Protein AF-A0A7W2KC09-F1 (afdb_monomer)

Secondary structure (DSSP, 8-state):
-----------S-HHHHHHHHHHHHHHHHHHHHHHHTTT--HHHHHHHHHHHHHHHHTTS--PPPPHHHHHHHHHHHHHHHHHHTT--HHHHHHHHT--HHHHHHHHHHHHHHHHHHHHHTT-S--

Mean predicted aligned error: 11.21 Å

Radius of gyration: 18.89 Å; Cα contacts (8 Å, |Δi|>4): 50; chains: 1; bounding box: 46×42×54 Å

Sequence (126 aa):
MQGKDTLPALSKNQGALTQTMIEMIEIIEHAIDREMERDASPAGLANASVIALCQVLGGTAVYLPRPTALKRLERDRLIFKAFREGVPMAETLKKHKICSQTYYSIIKAQRRSSRLLTSATGNEND

pLDDT: mean 77.86, std 20.09, range [35.12, 95.25]

Structure (mmCIF, N/CA/C/O backbone):
data_AF-A0A7W2KC09-F1
#
_entry.id   AF-A0A7W2KC09-F1
#
loop_
_atom_site.group_PDB
_atom_site.id
_atom_site.type_symbol
_atom_site.label_atom_id
_atom_site.label_alt_id
_atom_site.label_comp_id
_atom_site.label_asym_id
_atom_site.label_entity_id
_atom_site.label_seq_id
_atom_site.pdbx_PDB_ins_code
_atom_site.Cartn_x
_atom_site.Cartn_y
_atom_site.Cartn_z
_atom_site.occupancy
_atom_site.B_iso_or_equiv
_atom_site.auth_seq_id
_atom_site.auth_comp_id
_atom_site.auth_asym_id
_atom_site.auth_atom_id
_atom_site.pdbx_PDB_model_num
ATOM 1 N N . MET A 1 1 ? 26.328 19.071 31.888 1.00 39.41 1 MET A N 1
ATOM 2 C CA . MET A 1 1 ? 25.213 19.826 31.272 1.00 39.41 1 MET A CA 1
ATOM 3 C C . MET A 1 1 ? 25.285 19.560 29.770 1.00 39.41 1 MET A C 1
ATOM 5 O O . MET A 1 1 ? 26.174 20.082 29.126 1.00 39.41 1 MET A O 1
ATOM 9 N N . GLN A 1 2 ? 24.753 18.436 29.284 1.00 41.16 2 GLN A N 1
ATOM 10 C CA . GLN A 1 2 ? 23.457 18.330 28.589 1.00 41.16 2 GLN A CA 1
ATOM 11 C C . GLN A 1 2 ? 23.112 19.526 27.688 1.00 41.16 2 GLN A C 1
ATOM 13 O O . GLN A 1 2 ? 22.680 20.563 28.173 1.00 41.16 2 GLN A O 1
ATOM 18 N N . GLY A 1 3 ? 23.222 19.296 26.382 1.00 36.19 3 GLY A N 1
ATOM 19 C CA . GLY A 1 3 ? 22.551 20.031 25.316 1.00 36.19 3 GLY A CA 1
ATOM 20 C C . GLY A 1 3 ? 22.395 19.069 24.143 1.00 36.19 3 GLY A C 1
ATOM 21 O O . GLY A 1 3 ? 23.271 18.979 23.297 1.00 36.19 3 GLY A O 1
ATOM 22 N N . LYS A 1 4 ? 21.354 18.227 24.181 1.00 36.31 4 LYS A N 1
ATOM 23 C CA . LYS A 1 4 ? 20.992 17.349 23.063 1.00 36.31 4 LYS A CA 1
ATOM 24 C C . LYS A 1 4 ? 20.471 18.239 21.939 1.00 36.31 4 LYS A C 1
ATOM 26 O O . LYS A 1 4 ? 19.399 18.816 22.099 1.00 36.31 4 LYS A O 1
ATOM 31 N N . ASP A 1 5 ? 21.182 18.285 20.820 1.00 36.59 5 ASP A N 1
ATOM 32 C CA . ASP A 1 5 ? 20.657 18.798 19.557 1.00 36.59 5 ASP A CA 1
ATOM 33 C C . ASP A 1 5 ? 19.520 17.883 19.086 1.00 36.59 5 ASP A C 1
ATOM 35 O O . ASP A 1 5 ? 19.695 16.897 18.369 1.00 36.59 5 ASP A O 1
ATOM 39 N N . THR A 1 6 ? 18.315 18.169 19.570 1.00 42.88 6 THR A N 1
ATOM 40 C CA . THR A 1 6 ? 17.079 17.611 19.038 1.00 42.88 6 THR A CA 1
ATOM 41 C C . THR A 1 6 ? 16.871 18.145 17.629 1.00 42.88 6 THR A C 1
ATOM 43 O O . THR A 1 6 ? 16.457 19.287 17.438 1.00 42.88 6 THR A O 1
ATOM 46 N N . LEU A 1 7 ? 17.144 17.282 16.650 1.00 39.09 7 LEU A N 1
ATOM 47 C CA . LEU A 1 7 ? 16.716 17.415 15.261 1.00 39.09 7 LEU A CA 1
ATOM 48 C C . LEU A 1 7 ? 15.239 17.859 15.204 1.00 39.09 7 LEU A C 1
ATOM 50 O O . LEU A 1 7 ? 14.389 17.204 15.823 1.00 39.09 7 LEU A O 1
ATOM 54 N N . PRO A 1 8 ? 14.901 18.945 14.487 1.00 36.44 8 PRO A N 1
ATOM 55 C CA . PRO A 1 8 ? 13.529 19.418 14.398 1.00 36.44 8 PRO A CA 1
ATOM 56 C C . PRO A 1 8 ? 12.652 18.372 13.703 1.00 36.44 8 PRO A C 1
ATOM 58 O O . PRO A 1 8 ? 12.972 17.845 12.638 1.00 36.44 8 PRO A O 1
ATOM 61 N N . ALA A 1 9 ? 11.535 18.057 14.354 1.00 41.19 9 ALA A N 1
ATOM 62 C CA . ALA A 1 9 ? 10.593 17.027 13.956 1.00 41.19 9 ALA A CA 1
ATOM 63 C C . ALA A 1 9 ? 10.039 17.246 12.535 1.00 41.19 9 ALA A C 1
ATOM 65 O O . ALA A 1 9 ? 9.454 18.284 12.222 1.00 41.19 9 ALA A O 1
ATOM 66 N N . LEU A 1 10 ? 10.152 16.203 11.708 1.00 40.59 10 LEU A N 1
ATOM 67 C CA . LEU A 1 10 ? 9.468 16.013 10.425 1.00 40.59 10 LEU A CA 1
ATOM 68 C C . LEU A 1 10 ? 7.935 16.052 10.617 1.00 40.59 10 LEU A C 1
ATOM 70 O O . LEU A 1 10 ? 7.298 15.006 10.727 1.00 40.59 10 LEU A O 1
ATOM 74 N N . SER A 1 11 ? 7.318 17.236 10.700 1.00 42.12 11 SER A N 1
ATOM 75 C CA . SER A 1 11 ? 5.872 17.350 10.978 1.00 42.12 11 SER A CA 1
ATOM 76 C C . SER A 1 11 ? 5.045 18.154 9.970 1.00 42.12 11 SER A C 1
ATOM 78 O O . SER A 1 11 ? 3.891 18.461 10.259 1.00 42.12 11 SER A O 1
ATOM 80 N N . LYS A 1 12 ? 5.555 18.453 8.765 1.00 38.78 12 LYS A N 1
ATOM 81 C CA . LYS A 1 12 ? 4.805 19.293 7.805 1.00 38.78 12 LYS A CA 1
ATOM 82 C C . LYS A 1 12 ? 4.338 18.653 6.493 1.00 38.78 12 LYS A C 1
ATOM 84 O O . LYS A 1 12 ? 3.629 19.328 5.764 1.00 38.78 12 LYS A O 1
ATOM 89 N N . ASN A 1 13 ? 4.608 17.373 6.208 1.00 43.97 13 ASN A N 1
ATOM 90 C CA . ASN A 1 13 ? 4.216 16.786 4.909 1.00 43.97 13 ASN A CA 1
ATOM 91 C C . ASN A 1 13 ? 3.661 15.350 4.946 1.00 43.97 13 ASN A C 1
ATOM 93 O O . ASN A 1 13 ? 3.857 14.560 4.029 1.00 43.97 13 ASN A O 1
ATOM 97 N N . GLN A 1 14 ? 2.926 14.987 6.001 1.00 47.88 14 GLN A N 1
ATOM 98 C CA . GLN A 1 14 ? 2.324 13.645 6.096 1.00 47.88 14 GLN A CA 1
ATOM 99 C C . GLN A 1 14 ? 1.247 13.382 5.019 1.00 47.88 14 GLN A C 1
ATOM 101 O O . GLN A 1 14 ? 1.063 12.234 4.615 1.00 47.88 14 GLN A O 1
ATOM 106 N N . GLY A 1 15 ? 0.568 14.431 4.531 1.00 47.44 15 GLY A N 1
ATOM 107 C CA . GLY A 1 15 ? -0.396 14.341 3.424 1.00 47.44 15 GLY A CA 1
ATOM 108 C C . GLY A 1 15 ? 0.275 14.074 2.074 1.00 47.44 15 GLY A C 1
ATOM 109 O O . GLY A 1 15 ? -0.114 13.142 1.383 1.00 47.44 15 GLY A O 1
ATOM 110 N N . ALA A 1 16 ? 1.345 14.809 1.754 1.00 52.22 16 ALA A N 1
ATOM 111 C CA . ALA A 1 16 ? 2.121 14.594 0.530 1.00 52.22 16 ALA A CA 1
ATOM 112 C C . ALA A 1 16 ? 2.767 13.200 0.489 1.00 52.22 16 ALA A C 1
ATOM 114 O O . ALA A 1 16 ? 2.803 12.574 -0.562 1.00 52.22 16 ALA A O 1
ATOM 115 N N . LEU A 1 17 ? 3.216 12.690 1.644 1.00 51.97 17 LEU A N 1
ATOM 116 C CA . LEU A 1 17 ? 3.840 11.370 1.762 1.00 51.97 17 LEU A CA 1
ATOM 117 C C . LEU A 1 17 ? 2.858 10.211 1.543 1.00 51.97 17 LEU A C 1
ATOM 119 O O . LEU A 1 17 ? 3.195 9.211 0.922 1.00 51.97 17 LEU A O 1
ATOM 123 N N . THR A 1 18 ? 1.645 10.316 2.089 1.00 56.16 18 THR A N 1
ATOM 124 C CA . THR A 1 18 ? 0.624 9.270 1.902 1.00 56.16 18 THR A CA 1
ATOM 125 C C . THR A 1 18 ? 0.097 9.247 0.472 1.00 56.16 18 THR A C 1
ATOM 127 O O . THR A 1 18 ? -0.176 8.167 -0.045 1.00 56.16 18 THR A O 1
ATOM 130 N N . GLN A 1 19 ? 0.047 10.414 -0.169 1.00 61.69 19 GLN A N 1
ATOM 131 C CA . GLN A 1 19 ? -0.278 10.567 -1.580 1.00 61.69 19 GLN A CA 1
ATOM 132 C C . GLN A 1 19 ? 0.783 9.906 -2.481 1.00 61.69 19 GLN A C 1
ATOM 134 O O . GLN A 1 19 ? 0.438 9.025 -3.262 1.00 61.69 19 GLN A O 1
ATOM 139 N N . THR A 1 20 ? 2.076 10.176 -2.254 1.00 67.69 20 THR A N 1
ATOM 140 C CA . THR A 1 20 ? 3.171 9.551 -3.034 1.00 67.69 20 THR A CA 1
ATOM 141 C C . THR A 1 20 ? 3.216 8.028 -2.895 1.00 67.69 20 THR A C 1
ATOM 143 O O . THR A 1 20 ? 3.634 7.330 -3.811 1.00 67.69 20 THR A O 1
ATOM 146 N N . MET A 1 21 ? 2.801 7.478 -1.751 1.00 73.06 21 MET A N 1
ATOM 147 C CA . MET A 1 21 ? 2.779 6.025 -1.528 1.00 73.06 21 MET A CA 1
ATOM 148 C C . MET A 1 21 ? 1.693 5.308 -2.313 1.00 73.06 21 MET A C 1
ATOM 150 O O . MET A 1 21 ? 1.937 4.218 -2.822 1.00 73.06 21 MET A O 1
ATOM 154 N N . ILE A 1 22 ? 0.504 5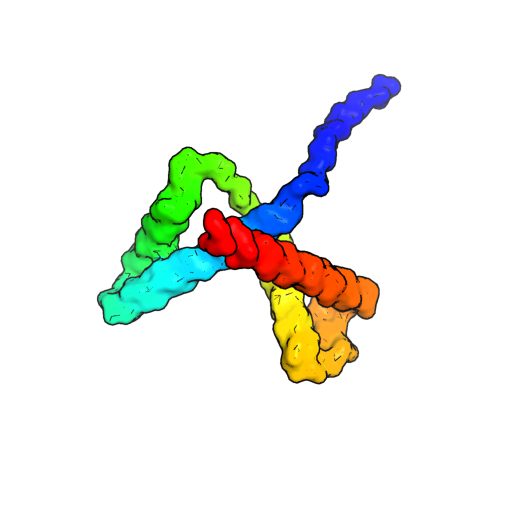.903 -2.367 1.00 71.75 22 ILE A N 1
ATOM 155 C CA . ILE A 1 22 ? -0.609 5.370 -3.150 1.00 71.75 22 ILE A CA 1
ATOM 156 C C . ILE A 1 22 ? -0.259 5.465 -4.634 1.00 71.75 22 ILE A C 1
ATOM 158 O O . ILE A 1 22 ? -0.354 4.462 -5.329 1.00 71.75 22 ILE A O 1
ATOM 162 N N . GLU A 1 23 ? 0.271 6.609 -5.067 1.00 75.19 23 GLU A N 1
ATOM 163 C CA . GLU A 1 23 ? 0.733 6.818 -6.441 1.00 75.19 23 GLU A CA 1
ATOM 164 C C . GLU A 1 23 ? 1.801 5.796 -6.844 1.00 75.19 23 GLU A C 1
ATOM 166 O O . GLU A 1 23 ? 1.678 5.169 -7.888 1.00 75.19 23 GLU A O 1
ATOM 171 N N . MET A 1 24 ? 2.812 5.544 -6.000 1.00 83.06 24 MET A N 1
ATOM 172 C CA . MET A 1 24 ? 3.830 4.520 -6.281 1.00 83.06 24 MET A CA 1
ATOM 173 C C . MET A 1 24 ? 3.228 3.128 -6.493 1.00 83.06 24 MET A C 1
ATOM 175 O O . MET A 1 24 ? 3.670 2.416 -7.390 1.00 83.06 24 MET A O 1
ATOM 179 N N . ILE A 1 25 ? 2.250 2.727 -5.674 1.00 85.50 25 ILE A N 1
ATOM 180 C CA . ILE A 1 25 ? 1.590 1.423 -5.822 1.00 85.50 25 ILE A CA 1
ATOM 181 C C . ILE A 1 25 ? 0.791 1.385 -7.124 1.00 85.50 25 ILE A C 1
ATOM 183 O O . ILE A 1 25 ? 0.957 0.443 -7.886 1.00 85.50 25 ILE A O 1
ATOM 187 N N . GLU A 1 26 ? -0.004 2.416 -7.407 1.00 85.62 26 GLU A N 1
ATOM 188 C CA . GLU A 1 26 ? -0.845 2.484 -8.609 1.00 85.62 26 GLU A CA 1
ATOM 189 C C . GLU A 1 26 ? -0.006 2.487 -9.900 1.00 85.62 26 GLU A C 1
ATOM 191 O O . GLU A 1 26 ? -0.349 1.805 -10.863 1.00 85.62 26 GLU A O 1
ATOM 196 N N . ILE A 1 27 ? 1.140 3.180 -9.908 1.00 88.56 27 ILE A N 1
ATOM 197 C CA . ILE A 1 27 ? 2.094 3.170 -11.031 1.00 88.56 27 ILE A CA 1
ATOM 198 C C . ILE A 1 27 ? 2.641 1.759 -11.270 1.00 88.56 27 ILE A C 1
ATOM 200 O O . ILE A 1 27 ? 2.732 1.315 -12.416 1.00 88.56 27 ILE A O 1
ATOM 204 N N . ILE A 1 28 ? 3.017 1.056 -10.198 1.00 92.06 28 ILE A N 1
ATOM 205 C CA . ILE A 1 28 ? 3.554 -0.306 -10.287 1.00 92.06 28 ILE A CA 1
ATOM 206 C C . ILE A 1 28 ? 2.462 -1.284 -10.729 1.00 92.06 28 ILE A C 1
ATOM 208 O O . ILE A 1 28 ? 2.714 -2.079 -11.627 1.00 92.06 28 ILE A O 1
ATOM 212 N N . GLU A 1 29 ? 1.264 -1.221 -10.140 1.00 91.56 29 GLU A N 1
ATOM 213 C CA . GLU A 1 29 ? 0.118 -2.063 -10.513 1.00 91.56 29 GLU A CA 1
ATOM 214 C C . GLU A 1 29 ? -0.204 -1.900 -12.001 1.00 91.56 29 GLU A C 1
ATOM 216 O O . GLU A 1 29 ? -0.242 -2.887 -12.730 1.00 91.56 29 GLU A O 1
ATOM 221 N N . HIS A 1 30 ? -0.298 -0.658 -12.485 1.00 92.06 30 HIS A N 1
ATOM 222 C CA . HIS A 1 30 ? -0.555 -0.387 -13.896 1.00 92.06 30 HIS A CA 1
ATOM 223 C C . HIS A 1 30 ? 0.549 -0.925 -14.822 1.00 92.06 30 HIS A C 1
ATOM 225 O O . HIS A 1 30 ? 0.265 -1.461 -15.895 1.00 92.06 30 HIS A O 1
ATOM 231 N N . ALA A 1 31 ? 1.818 -0.797 -14.422 1.00 92.19 31 ALA A N 1
ATOM 232 C CA . ALA A 1 31 ? 2.937 -1.335 -15.191 1.00 92.19 31 ALA A CA 1
ATOM 233 C C . ALA A 1 31 ? 2.926 -2.870 -15.230 1.00 92.19 31 ALA A C 1
ATOM 235 O O . ALA A 1 31 ? 3.223 -3.452 -16.272 1.00 92.19 31 ALA A O 1
ATOM 236 N N . ILE A 1 32 ? 2.578 -3.518 -14.115 1.00 94.12 32 ILE A N 1
ATOM 237 C CA . ILE A 1 32 ? 2.461 -4.974 -14.025 1.00 94.12 32 ILE A CA 1
ATOM 238 C C . ILE A 1 32 ? 1.307 -5.466 -14.895 1.00 94.12 32 ILE A C 1
ATOM 240 O O . ILE A 1 32 ? 1.543 -6.339 -15.724 1.00 94.12 32 ILE A O 1
ATOM 244 N N . ASP A 1 33 ? 0.111 -4.888 -14.765 1.00 93.56 33 ASP A N 1
ATOM 245 C CA . ASP A 1 33 ? -1.068 -5.294 -15.541 1.00 93.56 33 ASP A CA 1
ATOM 246 C C . ASP A 1 33 ? -0.779 -5.236 -17.048 1.00 93.56 33 ASP A C 1
ATOM 248 O O . ASP A 1 33 ? -0.990 -6.213 -17.769 1.00 93.56 33 ASP A O 1
ATOM 252 N N . ARG A 1 34 ? -0.175 -4.134 -17.513 1.00 92.31 34 ARG A N 1
ATOM 253 C CA . ARG A 1 34 ? 0.184 -3.946 -18.926 1.00 92.31 34 ARG A CA 1
ATOM 254 C C . ARG A 1 34 ? 1.170 -4.992 -19.451 1.00 92.31 34 ARG A C 1
ATOM 256 O O . ARG A 1 34 ? 1.098 -5.378 -20.615 1.00 92.31 34 ARG A O 1
ATOM 263 N N . GLU A 1 35 ? 2.148 -5.400 -18.647 1.00 93.25 35 GLU A N 1
ATOM 264 C CA . GLU A 1 35 ? 3.136 -6.397 -19.075 1.00 93.25 35 GLU A CA 1
ATOM 265 C C . GLU A 1 35 ? 2.656 -7.840 -18.854 1.00 93.25 35 GLU A C 1
ATOM 267 O O . GLU A 1 35 ? 3.091 -8.742 -19.570 1.00 93.25 35 GLU A O 1
ATOM 272 N N . MET A 1 36 ? 1.727 -8.076 -17.923 1.00 91.56 36 MET A N 1
ATOM 273 C CA . MET A 1 36 ? 1.046 -9.365 -17.778 1.00 91.56 36 MET A CA 1
ATOM 274 C C . MET A 1 36 ? 0.198 -9.697 -19.009 1.00 91.56 36 MET A C 1
ATOM 276 O O . MET A 1 36 ? 0.210 -10.843 -19.446 1.00 91.56 36 MET A O 1
ATOM 280 N N . GLU A 1 37 ? -0.446 -8.706 -19.634 1.00 92.31 37 GLU A N 1
ATOM 281 C CA . GLU A 1 37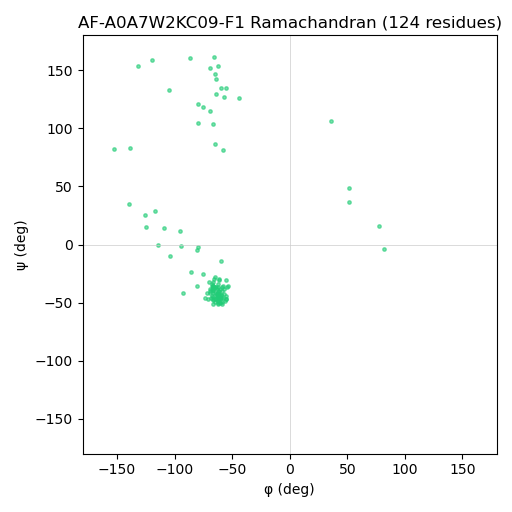 ? -1.129 -8.869 -20.932 1.00 92.31 37 GLU A CA 1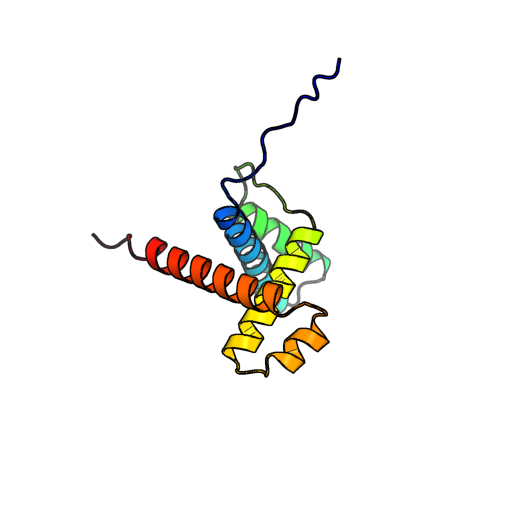
ATOM 282 C C . GLU A 1 37 ? -0.190 -9.312 -22.072 1.00 92.31 37 GLU A C 1
ATOM 284 O O . GLU A 1 37 ? -0.648 -9.728 -23.136 1.00 92.31 37 GLU A O 1
ATOM 289 N N . ARG A 1 38 ? 1.128 -9.219 -21.867 1.00 91.94 38 ARG A N 1
ATOM 290 C CA . ARG A 1 38 ? 2.170 -9.575 -22.838 1.00 91.94 38 ARG A CA 1
ATOM 291 C C . ARG A 1 38 ? 2.935 -10.842 -22.453 1.00 91.94 38 ARG A C 1
ATOM 293 O O . ARG A 1 38 ? 4.019 -11.070 -22.989 1.00 91.94 38 ARG A O 1
ATOM 300 N N . ASP A 1 39 ? 2.412 -11.621 -21.505 1.00 91.38 39 ASP A N 1
ATOM 301 C CA . ASP A 1 39 ? 3.045 -12.832 -20.968 1.00 91.38 39 ASP A CA 1
ATOM 302 C C . ASP A 1 39 ? 4.501 -12.599 -20.508 1.00 91.38 39 ASP A C 1
ATOM 304 O O . ASP A 1 39 ? 5.390 -13.440 -20.682 1.00 91.38 39 ASP A O 1
ATOM 308 N N . ALA A 1 40 ? 4.779 -11.423 -19.930 1.00 90.00 40 ALA A N 1
ATOM 309 C CA . ALA A 1 40 ? 6.126 -11.061 -19.513 1.00 90.00 40 ALA A CA 1
ATOM 310 C C . ALA A 1 40 ? 6.663 -11.982 -18.401 1.00 90.00 40 ALA A C 1
ATOM 312 O O . ALA A 1 40 ? 5.968 -12.359 -17.457 1.00 90.00 40 ALA A O 1
ATOM 313 N N . SER A 1 41 ? 7.961 -12.292 -18.470 1.00 95.25 41 SER A N 1
ATOM 314 C CA . SER A 1 41 ? 8.651 -13.026 -17.403 1.00 95.25 41 SER A CA 1
ATOM 315 C C . SER A 1 41 ? 8.715 -12.204 -16.101 1.00 95.25 41 SER A C 1
ATOM 317 O O . SER A 1 41 ? 8.643 -10.973 -16.152 1.00 95.25 41 SER A O 1
ATOM 319 N N . PRO A 1 42 ? 8.961 -12.825 -14.928 1.00 94.50 42 PRO A N 1
ATOM 320 C CA . PRO A 1 42 ? 9.132 -12.088 -13.670 1.00 94.50 42 PRO A CA 1
ATOM 321 C C . PRO A 1 42 ? 10.204 -10.988 -13.735 1.00 94.50 42 PRO A C 1
ATOM 323 O O . PRO A 1 42 ? 10.043 -9.919 -13.150 1.00 94.50 42 PRO A O 1
ATOM 326 N N . ALA A 1 43 ? 11.284 -11.224 -14.486 1.00 94.31 43 ALA A N 1
ATOM 327 C CA . ALA A 1 43 ? 12.311 -10.215 -14.735 1.00 94.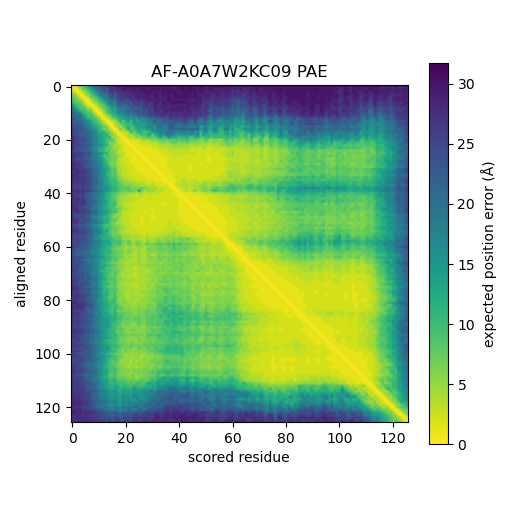31 43 ALA A CA 1
ATOM 328 C C . ALA A 1 43 ? 11.784 -9.056 -15.600 1.00 94.31 43 ALA A C 1
ATOM 330 O O . ALA A 1 43 ? 12.115 -7.899 -15.344 1.00 94.31 43 ALA A O 1
ATOM 331 N N . GLY A 1 44 ? 10.940 -9.352 -16.594 1.00 92.62 44 GLY A N 1
ATOM 332 C CA . GLY A 1 44 ? 10.254 -8.348 -17.407 1.00 92.62 44 GLY A CA 1
ATOM 333 C C . GLY A 1 44 ? 9.333 -7.454 -16.574 1.00 92.62 44 GLY A C 1
ATOM 334 O O . GLY A 1 44 ? 9.436 -6.232 -16.663 1.00 92.62 44 GLY A O 1
ATOM 335 N N . LEU A 1 45 ? 8.525 -8.050 -15.691 1.00 95.12 45 LEU A N 1
ATOM 336 C CA . LEU A 1 45 ? 7.651 -7.323 -14.761 1.00 95.12 45 LEU A CA 1
ATOM 337 C C . LEU A 1 45 ? 8.446 -6.405 -13.822 1.00 95.12 45 LEU A C 1
ATOM 339 O O . LEU A 1 45 ? 8.100 -5.234 -13.652 1.00 95.12 45 LEU A O 1
ATOM 343 N N . ALA A 1 46 ? 9.541 -6.909 -13.242 1.00 94.00 46 ALA A N 1
ATOM 344 C CA . ALA A 1 46 ? 10.401 -6.119 -12.363 1.00 94.00 46 ALA A CA 1
ATOM 345 C C . ALA A 1 46 ? 11.011 -4.913 -13.098 1.00 94.00 46 ALA A C 1
ATOM 347 O O . ALA A 1 46 ? 10.952 -3.789 -12.598 1.00 94.00 46 ALA A O 1
ATOM 348 N N . ASN A 1 47 ? 11.538 -5.127 -14.308 1.00 94.94 47 ASN A N 1
ATOM 349 C CA . ASN A 1 47 ? 12.109 -4.054 -15.121 1.00 94.94 47 ASN A CA 1
ATOM 350 C C . ASN A 1 47 ? 11.061 -2.999 -15.491 1.00 94.94 47 ASN A C 1
ATOM 352 O O . ASN A 1 47 ? 11.312 -1.805 -15.329 1.00 94.94 47 ASN A O 1
ATOM 356 N N . ALA A 1 48 ? 9.879 -3.424 -15.938 1.00 93.94 48 ALA A N 1
ATOM 357 C CA . ALA A 1 48 ? 8.799 -2.510 -16.289 1.00 93.94 48 ALA A CA 1
ATOM 358 C C . ALA A 1 48 ? 8.320 -1.682 -15.089 1.00 93.94 48 ALA A C 1
ATOM 360 O O . ALA A 1 48 ? 8.111 -0.478 -15.225 1.00 93.94 48 ALA A O 1
ATOM 361 N N . SER A 1 49 ? 8.235 -2.299 -13.908 1.00 94.00 49 SER A N 1
ATOM 362 C CA . SER A 1 49 ? 7.865 -1.616 -12.662 1.00 94.00 49 SER A CA 1
ATOM 363 C C . SER A 1 49 ? 8.865 -0.512 -12.300 1.00 94.00 49 SER A C 1
ATOM 365 O O . SER A 1 49 ? 8.473 0.605 -11.966 1.00 94.00 49 SER A O 1
ATOM 367 N N . VAL A 1 50 ? 10.170 -0.794 -12.403 1.00 93.38 50 VAL A N 1
ATOM 368 C CA . VAL A 1 50 ? 11.223 0.200 -12.129 1.00 93.38 50 VAL A CA 1
ATOM 369 C C . VAL A 1 50 ? 11.200 1.328 -13.162 1.00 93.38 50 VAL A C 1
ATOM 371 O O . VAL A 1 50 ? 11.308 2.495 -12.789 1.00 93.38 50 VAL A O 1
ATOM 374 N N . ILE A 1 51 ? 11.018 1.006 -14.447 1.00 93.12 51 ILE A N 1
ATOM 375 C CA . ILE A 1 51 ? 10.917 2.012 -15.514 1.00 93.12 51 ILE A CA 1
ATOM 376 C C . ILE A 1 51 ? 9.723 2.938 -15.267 1.00 93.12 51 ILE A C 1
ATOM 378 O O . ILE A 1 51 ? 9.887 4.154 -15.335 1.00 93.12 51 ILE A O 1
ATOM 382 N N . ALA A 1 52 ? 8.554 2.388 -14.936 1.00 91.06 52 ALA A N 1
ATOM 383 C CA . ALA A 1 52 ? 7.351 3.172 -14.675 1.00 91.06 52 ALA A CA 1
ATOM 384 C C . ALA A 1 52 ? 7.532 4.130 -13.486 1.00 91.06 52 ALA A C 1
ATOM 386 O O . ALA A 1 52 ? 7.195 5.310 -13.581 1.00 91.06 52 ALA A O 1
ATOM 387 N N . LEU A 1 53 ? 8.154 3.667 -12.395 1.00 88.62 53 LEU A N 1
ATOM 388 C CA . LEU A 1 53 ? 8.504 4.536 -11.268 1.00 88.62 53 LEU A CA 1
ATOM 389 C C . LEU A 1 53 ? 9.445 5.670 -11.689 1.00 88.62 53 LEU A C 1
ATOM 391 O O . LEU A 1 53 ? 9.204 6.824 -11.339 1.00 88.62 53 LEU A O 1
ATOM 395 N N . CYS A 1 54 ? 10.498 5.369 -12.453 1.00 88.75 54 CYS A N 1
ATOM 396 C CA . CYS A 1 54 ? 11.432 6.387 -12.933 1.00 88.75 54 CYS A CA 1
ATOM 397 C C . CYS A 1 54 ? 10.785 7.381 -13.909 1.00 88.75 54 CYS A C 1
ATOM 399 O O . CYS A 1 54 ? 11.204 8.532 -13.943 1.00 88.75 54 CYS A O 1
ATOM 401 N N . GLN A 1 55 ? 9.776 6.977 -14.683 1.00 86.12 55 GLN A N 1
ATOM 402 C CA . GLN A 1 55 ? 9.059 7.878 -15.592 1.00 86.12 55 GLN A CA 1
ATOM 403 C C . GLN A 1 55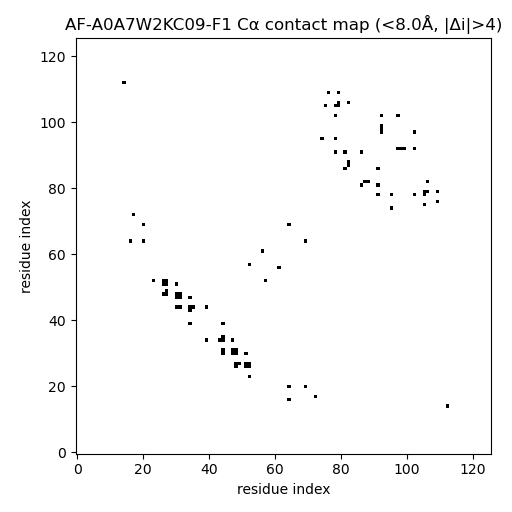 ? 8.251 8.942 -14.846 1.00 86.12 55 GLN A C 1
ATOM 405 O O . GLN A 1 55 ? 8.169 10.074 -15.314 1.00 86.12 55 GLN A O 1
ATOM 410 N N . VAL A 1 56 ? 7.674 8.590 -13.695 1.00 83.75 56 VAL A N 1
ATOM 411 C CA . VAL A 1 56 ? 6.818 9.505 -12.926 1.00 83.75 56 VAL A CA 1
ATOM 412 C C . VAL A 1 56 ? 7.603 10.272 -11.863 1.00 83.75 56 VAL A C 1
ATOM 414 O O . VAL A 1 56 ? 7.386 11.463 -11.668 1.00 83.75 56 VAL A O 1
ATOM 417 N N . LEU A 1 57 ? 8.519 9.600 -11.164 1.00 81.62 57 LEU A N 1
ATOM 418 C CA . LEU A 1 57 ? 9.229 10.155 -10.005 1.00 81.62 57 LEU A CA 1
ATOM 419 C C . L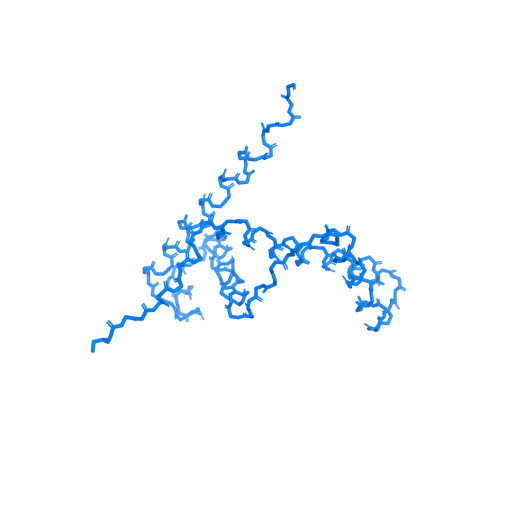EU A 1 57 ? 10.674 10.566 -10.318 1.00 81.62 57 LEU A C 1
ATOM 421 O O . LEU A 1 57 ? 11.336 11.192 -9.487 1.00 81.62 57 LEU A O 1
ATOM 425 N N . GLY A 1 58 ? 11.186 10.202 -11.496 1.00 82.75 58 GLY A N 1
ATOM 426 C CA . GLY A 1 58 ? 12.548 10.514 -11.913 1.00 82.75 58 GLY A CA 1
ATOM 427 C C . GLY A 1 58 ? 12.805 12.016 -12.024 1.00 82.75 58 GLY A C 1
ATOM 428 O O . GLY A 1 58 ? 11.905 12.820 -12.246 1.00 82.75 58 GLY A O 1
ATOM 429 N N . GLY A 1 59 ? 14.067 12.411 -11.850 1.00 83.00 59 GLY A N 1
ATOM 430 C CA . GLY A 1 59 ? 14.487 13.814 -11.946 1.00 83.00 59 GLY A CA 1
ATOM 431 C C . GLY A 1 59 ? 14.249 14.649 -10.684 1.00 83.00 59 GLY A C 1
ATOM 432 O O . GLY A 1 59 ? 14.694 15.793 -10.630 1.00 83.00 59 GLY A O 1
ATOM 433 N N . THR A 1 60 ? 13.622 14.086 -9.645 1.00 77.56 60 THR A N 1
ATOM 434 C CA . THR A 1 60 ? 13.419 14.765 -8.358 1.00 77.56 60 THR A CA 1
ATOM 435 C C . THR A 1 60 ? 13.818 13.884 -7.176 1.00 77.56 60 THR A C 1
ATOM 437 O O . THR A 1 60 ? 13.816 12.655 -7.249 1.00 77.56 60 THR A O 1
ATOM 440 N N . ALA A 1 61 ? 14.203 14.514 -6.063 1.00 79.25 61 ALA A N 1
ATOM 441 C CA . ALA A 1 61 ? 14.501 13.799 -4.829 1.00 79.25 61 ALA A CA 1
ATOM 442 C C . ALA A 1 61 ? 13.194 13.438 -4.109 1.00 79.25 61 ALA A C 1
ATOM 444 O O . ALA A 1 61 ? 12.572 14.291 -3.474 1.00 79.25 61 ALA A O 1
ATOM 445 N N . VAL A 1 62 ? 12.797 12.167 -4.184 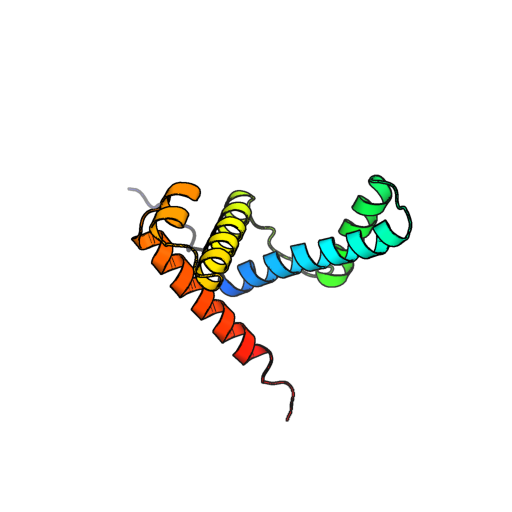1.00 76.44 62 VAL A N 1
ATOM 446 C CA . VAL A 1 62 ? 11.606 11.644 -3.502 1.00 76.44 62 VAL A CA 1
ATOM 447 C C . VAL A 1 62 ? 12.020 10.816 -2.288 1.00 76.44 62 VAL A C 1
ATOM 449 O O . VAL A 1 62 ? 12.906 9.963 -2.354 1.00 76.44 62 VAL A O 1
ATOM 452 N N . TYR A 1 63 ? 11.374 11.061 -1.150 1.00 77.56 63 TYR A N 1
ATOM 453 C CA . TYR A 1 63 ? 11.582 10.255 0.047 1.00 77.56 63 TYR A CA 1
ATOM 454 C C . TYR A 1 63 ? 10.868 8.907 -0.085 1.00 77.56 63 TYR A C 1
ATOM 456 O O . TYR A 1 63 ? 9.639 8.855 -0.141 1.00 77.56 63 TYR A O 1
ATOM 464 N N . LEU A 1 64 ? 11.633 7.812 -0.049 1.00 78.62 64 LEU A N 1
ATOM 465 C CA . LEU A 1 64 ? 11.067 6.476 0.099 1.00 78.62 64 LEU A CA 1
ATOM 466 C C . LEU A 1 64 ? 10.723 6.191 1.572 1.00 78.62 64 LEU A C 1
ATOM 468 O O . LEU A 1 64 ? 11.605 6.205 2.440 1.00 78.62 64 LEU A O 1
ATOM 472 N N . PRO A 1 65 ? 9.453 5.891 1.880 1.00 75.31 65 PRO A N 1
ATOM 473 C CA . PRO A 1 65 ? 9.018 5.616 3.236 1.00 75.31 65 PRO A CA 1
ATOM 474 C C . PRO A 1 65 ? 9.564 4.294 3.757 1.00 75.31 65 PRO A C 1
ATOM 476 O O . PRO A 1 65 ? 9.785 3.324 3.033 1.00 75.31 65 PRO A O 1
ATOM 479 N N . ARG A 1 66 ? 9.721 4.231 5.080 1.00 84.75 66 ARG A N 1
ATOM 480 C CA . ARG A 1 66 ? 10.085 2.987 5.761 1.00 84.75 66 ARG A CA 1
ATOM 481 C C . ARG A 1 66 ? 8.965 1.945 5.598 1.00 84.75 66 ARG A C 1
ATOM 483 O O . ARG A 1 66 ? 7.789 2.309 5.683 1.00 84.75 66 ARG A O 1
ATOM 490 N N . PRO A 1 67 ? 9.291 0.641 5.516 1.00 84.31 67 PRO A N 1
ATOM 491 C CA . PRO A 1 67 ? 8.285 -0.420 5.383 1.00 84.31 67 PRO A CA 1
ATOM 492 C C . PRO A 1 67 ? 7.222 -0.418 6.491 1.00 84.31 67 PRO A C 1
ATOM 494 O O . PRO A 1 67 ? 6.075 -0.793 6.270 1.00 84.31 67 PRO A O 1
ATOM 497 N N . THR A 1 68 ? 7.581 0.025 7.698 1.00 87.38 68 THR A N 1
ATOM 498 C CA . THR A 1 68 ? 6.650 0.151 8.828 1.00 87.38 68 THR A CA 1
ATOM 499 C C . THR A 1 68 ? 5.564 1.198 8.583 1.00 87.38 68 THR A C 1
ATOM 501 O O . THR A 1 68 ? 4.418 0.984 8.977 1.00 87.38 68 THR A O 1
ATOM 504 N N . ALA A 1 69 ? 5.898 2.305 7.915 1.00 84.00 69 ALA A N 1
ATOM 505 C CA . ALA A 1 69 ? 4.931 3.326 7.530 1.00 84.00 69 ALA A CA 1
ATOM 506 C C . ALA A 1 69 ? 3.985 2.801 6.441 1.00 84.00 69 ALA A C 1
ATOM 508 O O . ALA A 1 69 ? 2.779 3.009 6.541 1.00 84.00 69 ALA A O 1
ATOM 509 N N . LEU A 1 70 ? 4.515 2.046 5.472 1.00 82.69 70 LEU A N 1
ATOM 510 C CA . LEU A 1 70 ? 3.729 1.428 4.400 1.00 82.69 70 LEU A CA 1
ATOM 511 C C . LEU A 1 70 ? 2.715 0.418 4.929 1.00 82.69 70 LEU A C 1
ATOM 513 O O . LEU A 1 70 ? 1.522 0.566 4.683 1.00 82.69 70 LEU A O 1
ATOM 517 N N . LYS A 1 71 ? 3.157 -0.525 5.765 1.00 87.12 71 LYS A N 1
ATOM 518 C CA . LYS A 1 71 ? 2.263 -1.504 6.405 1.00 87.12 71 LYS A CA 1
ATOM 519 C C . LYS A 1 71 ? 1.174 -0.840 7.245 1.00 87.12 71 LYS A C 1
ATOM 521 O O . LYS A 1 71 ? 0.045 -1.319 7.311 1.00 87.12 71 LYS A O 1
ATOM 526 N N . ARG A 1 72 ? 1.507 0.270 7.912 1.00 87.88 72 ARG A N 1
ATOM 527 C CA . ARG A 1 72 ? 0.527 1.046 8.676 1.00 87.88 72 ARG A CA 1
ATOM 528 C C . ARG A 1 72 ? -0.508 1.689 7.755 1.00 87.88 72 ARG A C 1
ATOM 530 O O . ARG A 1 72 ? -1.692 1.591 8.054 1.00 87.88 72 ARG A O 1
ATOM 537 N N . LEU A 1 73 ? -0.077 2.323 6.667 1.00 83.94 73 LEU A N 1
ATOM 538 C CA . LEU A 1 73 ? -0.974 2.955 5.701 1.00 83.94 73 LEU A CA 1
ATOM 539 C C . LEU A 1 73 ? -1.926 1.934 5.070 1.00 83.94 73 LEU A C 1
ATOM 541 O O . LEU A 1 73 ? -3.130 2.169 5.015 1.00 83.94 73 LEU A O 1
ATOM 545 N N . GLU A 1 74 ? -1.395 0.784 4.661 1.00 86.88 74 GLU A N 1
ATOM 546 C CA . GLU A 1 74 ? -2.169 -0.326 4.106 1.00 86.88 74 GLU A CA 1
ATOM 547 C C . GLU A 1 74 ? -3.221 -0.829 5.104 1.00 86.88 74 GLU A C 1
ATOM 549 O O . GLU A 1 74 ? -4.409 -0.905 4.782 1.00 86.88 74 GLU A O 1
ATOM 554 N N . ARG A 1 75 ? -2.818 -1.084 6.356 1.00 91.62 75 ARG A N 1
ATOM 555 C CA . ARG A 1 75 ? -3.745 -1.454 7.434 1.00 91.62 75 ARG A CA 1
ATOM 556 C C . ARG A 1 75 ? -4.850 -0.411 7.600 1.00 91.62 75 ARG A C 1
ATOM 558 O O . ARG A 1 75 ? -6.022 -0.766 7.704 1.00 91.62 75 ARG A O 1
ATOM 565 N N . ASP A 1 76 ? -4.482 0.865 7.639 1.00 91.88 76 ASP A N 1
ATOM 566 C CA . ASP A 1 76 ? -5.417 1.967 7.848 1.00 91.88 76 ASP A CA 1
ATOM 567 C C . ASP A 1 76 ? -6.393 2.098 6.653 1.00 91.88 76 ASP A C 1
ATOM 569 O O . ASP A 1 76 ? -7.582 2.356 6.861 1.00 91.88 76 ASP A O 1
ATOM 573 N N . ARG A 1 77 ? -5.938 1.833 5.415 1.00 87.62 77 ARG A N 1
ATOM 574 C CA . ARG A 1 77 ? -6.780 1.744 4.205 1.00 87.62 77 ARG A CA 1
ATOM 575 C C . ARG A 1 77 ? -7.769 0.580 4.289 1.00 87.62 77 ARG A C 1
ATOM 577 O O . ARG A 1 77 ? -8.951 0.778 4.013 1.00 87.62 77 ARG A O 1
ATOM 584 N N . LEU A 1 78 ? -7.325 -0.607 4.706 1.00 91.31 78 LEU A N 1
ATOM 585 C CA . LEU A 1 78 ? -8.194 -1.783 4.864 1.00 91.31 78 LEU A CA 1
ATOM 586 C C . LEU A 1 78 ? -9.281 -1.562 5.923 1.00 91.31 78 LEU A C 1
ATOM 588 O O . LEU A 1 78 ? -10.440 -1.900 5.694 1.00 91.31 78 LEU A O 1
ATOM 592 N N . ILE A 1 79 ? -8.932 -0.940 7.051 1.00 93.50 79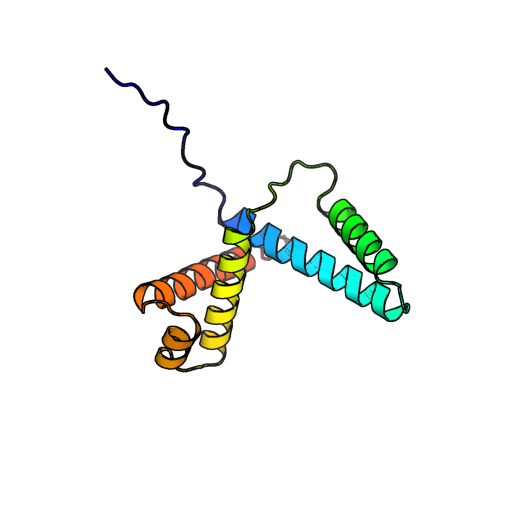 ILE A N 1
ATOM 593 C CA . ILE A 1 79 ? -9.895 -0.583 8.104 1.00 93.50 79 ILE A CA 1
ATOM 594 C C . ILE A 1 79 ? -10.933 0.409 7.574 1.00 93.50 79 ILE A C 1
ATOM 596 O O . ILE A 1 79 ? -12.127 0.253 7.824 1.00 93.50 79 ILE A O 1
ATOM 600 N N . PHE A 1 80 ? -10.498 1.425 6.827 1.00 92.06 80 PHE A N 1
ATOM 601 C CA . PHE A 1 80 ? -11.417 2.402 6.251 1.00 92.06 80 PHE A CA 1
ATOM 602 C C . PHE A 1 80 ? -12.332 1.790 5.183 1.00 92.06 80 PHE A C 1
ATOM 604 O O . PHE A 1 80 ? -13.512 2.138 5.121 1.00 92.06 80 PHE A O 1
ATOM 611 N N . LYS A 1 81 ? -11.818 0.849 4.382 1.00 91.00 81 LYS A N 1
ATOM 612 C CA . LYS A 1 81 ? -12.617 0.061 3.436 1.00 91.00 81 LYS A CA 1
ATOM 613 C C . LYS A 1 81 ? -13.693 -0.750 4.166 1.00 91.00 81 LYS A C 1
ATOM 615 O O . LYS A 1 81 ? -14.864 -0.591 3.844 1.00 91.00 81 LYS A O 1
ATOM 620 N N . ALA A 1 82 ? -13.324 -1.498 5.206 1.00 92.19 82 ALA A N 1
ATOM 621 C CA . ALA A 1 82 ? -14.270 -2.266 6.022 1.00 92.19 82 ALA A CA 1
ATOM 622 C C . ALA A 1 82 ? -15.349 -1.372 6.665 1.00 92.19 82 ALA A C 1
ATOM 624 O O . ALA A 1 82 ? -16.529 -1.714 6.668 1.00 92.19 82 ALA A O 1
ATOM 625 N N . PHE A 1 83 ? -14.964 -0.182 7.142 1.00 93.62 83 PHE A N 1
ATOM 626 C CA . PHE A 1 83 ? -15.914 0.820 7.630 1.00 93.62 83 PHE A CA 1
ATOM 627 C C . PHE A 1 83 ? -16.910 1.262 6.543 1.00 93.62 83 PHE A C 1
ATOM 629 O O . PHE A 1 83 ? -18.101 1.379 6.823 1.00 93.62 83 PHE A O 1
ATOM 636 N N . ARG A 1 84 ? -16.445 1.502 5.308 1.00 92.62 84 ARG A N 1
ATOM 637 C CA . ARG A 1 84 ? -17.315 1.879 4.176 1.00 92.62 84 ARG A CA 1
ATOM 638 C C . ARG A 1 84 ? -18.259 0.757 3.753 1.00 92.62 84 ARG A C 1
ATOM 640 O O . ARG A 1 84 ? -19.370 1.047 3.331 1.00 92.62 84 ARG A O 1
ATOM 647 N N . GLU A 1 85 ? -17.827 -0.489 3.892 1.00 94.06 85 GLU A N 1
ATOM 648 C CA . GLU A 1 85 ? -18.618 -1.691 3.604 1.00 94.06 85 GLU A CA 1
ATOM 649 C C . GLU A 1 85 ? -19.603 -2.045 4.735 1.00 94.06 85 GLU A C 1
ATOM 651 O O . GLU A 1 85 ? -20.370 -2.993 4.607 1.00 94.06 85 GLU A O 1
ATOM 656 N N . GLY A 1 86 ? -19.616 -1.283 5.837 1.00 92.94 86 GLY A N 1
ATOM 657 C CA . GLY A 1 86 ? -20.540 -1.496 6.954 1.00 92.94 86 GLY A CA 1
ATOM 658 C C . GLY A 1 86 ? -20.163 -2.661 7.872 1.00 92.94 86 GLY A C 1
ATOM 659 O O . GLY A 1 86 ? -20.996 -3.102 8.664 1.00 92.94 86 GLY A O 1
ATOM 660 N N . VAL A 1 87 ? -18.921 -3.152 7.803 1.00 94.31 87 VAL A N 1
ATOM 661 C CA . VAL A 1 87 ? -18.432 -4.229 8.677 1.00 94.31 87 VAL A CA 1
ATOM 662 C C . VAL A 1 87 ? -18.524 -3.789 10.146 1.00 94.31 87 VAL A C 1
ATOM 664 O O . VAL A 1 87 ? -18.098 -2.673 10.478 1.00 94.31 87 VAL A O 1
ATOM 667 N N . PRO A 1 88 ? -19.030 -4.640 11.062 1.00 94.62 88 PRO A N 1
ATOM 668 C CA . PRO A 1 88 ? -19.122 -4.297 12.473 1.00 94.62 88 PRO A CA 1
ATOM 669 C C . PRO A 1 88 ? -17.773 -3.871 13.063 1.00 94.62 88 PRO A C 1
ATOM 671 O O . PRO A 1 88 ? -16.741 -4.529 12.898 1.00 94.62 88 PRO A O 1
ATOM 674 N N . MET A 1 89 ? -17.785 -2.779 13.832 1.00 93.50 89 MET A N 1
ATOM 675 C CA . MET A 1 89 ? -16.576 -2.244 14.467 1.00 93.50 89 MET A CA 1
ATOM 676 C C . MET A 1 89 ? -15.873 -3.302 15.325 1.00 93.50 89 MET A C 1
ATOM 678 O O . MET A 1 89 ? -14.659 -3.456 15.227 1.00 93.50 89 MET A O 1
ATOM 682 N N . ALA A 1 90 ? -16.626 -4.064 16.125 1.00 93.81 90 ALA A N 1
ATOM 683 C CA . ALA A 1 90 ? -16.078 -5.102 16.999 1.00 93.81 90 ALA A CA 1
ATOM 684 C C . ALA A 1 90 ? -15.261 -6.156 16.229 1.00 93.81 90 ALA A C 1
ATOM 686 O O . ALA A 1 90 ? -14.198 -6.579 16.689 1.00 93.81 90 ALA A O 1
ATOM 687 N N . GLU A 1 91 ? -15.717 -6.530 15.033 1.00 94.56 91 GLU A N 1
ATOM 688 C CA . GLU A 1 91 ? -15.014 -7.468 14.162 1.00 94.56 91 GLU A CA 1
ATOM 689 C C . GLU A 1 91 ? -13.706 -6.862 13.640 1.00 94.56 91 GLU A C 1
ATOM 691 O O . GLU A 1 91 ? -12.644 -7.487 13.712 1.00 94.56 91 GLU A O 1
ATOM 696 N N . THR A 1 92 ? -13.755 -5.598 13.215 1.00 93.75 92 THR A N 1
ATOM 697 C CA . THR A 1 92 ? -12.582 -4.867 12.716 1.00 93.75 92 THR A CA 1
ATOM 698 C C . THR A 1 92 ? -11.516 -4.692 13.805 1.00 93.75 92 THR A C 1
ATOM 700 O O . THR A 1 92 ? -10.328 -4.918 13.555 1.00 93.75 92 THR A O 1
ATOM 703 N N . LEU A 1 93 ? -11.920 -4.353 15.035 1.00 94.50 93 LEU A N 1
ATOM 704 C CA . LEU A 1 93 ? -11.008 -4.228 16.178 1.00 94.50 93 LEU A CA 1
ATOM 705 C C . LEU A 1 93 ? -10.294 -5.550 16.476 1.00 94.50 93 LEU A C 1
ATOM 707 O O . LEU A 1 93 ? -9.074 -5.563 16.658 1.00 94.50 93 LEU A O 1
ATOM 711 N N . LYS A 1 94 ? -11.041 -6.663 16.479 1.00 94.81 94 LYS A N 1
ATOM 712 C CA . LYS A 1 94 ? -10.503 -8.005 16.735 1.00 94.81 94 LYS A CA 1
ATOM 713 C C . LYS A 1 94 ? -9.532 -8.437 15.636 1.00 94.81 94 LYS A C 1
ATOM 715 O O . LYS A 1 94 ? -8.431 -8.889 15.946 1.00 94.81 94 LYS A O 1
ATOM 720 N N . LYS A 1 95 ? -9.910 -8.259 14.366 1.00 94.00 95 LYS A N 1
ATOM 721 C CA . LYS A 1 95 ? -9.100 -8.647 13.201 1.00 94.00 95 LYS A CA 1
ATOM 722 C C . LYS A 1 95 ? -7.768 -7.900 13.149 1.00 94.00 95 LYS A C 1
ATOM 724 O O . LYS A 1 95 ? -6.726 -8.513 12.938 1.00 94.00 95 LYS A O 1
ATOM 729 N N . HIS A 1 96 ? -7.794 -6.588 13.371 1.00 92.19 96 HIS A N 1
ATOM 730 C CA . HIS A 1 96 ? -6.608 -5.739 13.242 1.00 92.19 96 HIS A CA 1
ATOM 731 C C . HIS A 1 96 ? -5.853 -5.511 14.560 1.00 92.19 96 HIS A C 1
ATOM 733 O O . HIS A 1 96 ? -4.814 -4.851 14.543 1.00 92.19 96 HIS A O 1
ATOM 739 N N . LYS A 1 97 ? -6.337 -6.066 15.683 1.00 93.56 97 LYS A N 1
ATOM 740 C CA . LYS A 1 97 ? -5.750 -5.927 17.030 1.00 93.56 97 LYS A CA 1
ATOM 741 C C . LYS A 1 97 ? -5.499 -4.462 17.410 1.00 93.56 97 LYS A C 1
ATOM 743 O O . LYS A 1 97 ? -4.409 -4.093 17.845 1.00 93.56 97 LYS A O 1
ATOM 748 N N . ILE A 1 98 ? -6.510 -3.619 17.216 1.00 94.06 98 ILE A N 1
ATOM 749 C CA . ILE A 1 98 ? -6.457 -2.185 17.534 1.00 94.06 98 ILE A CA 1
ATOM 750 C C . ILE A 1 98 ? -7.519 -1.812 18.565 1.00 94.06 98 ILE A C 1
ATOM 752 O O . ILE A 1 98 ? -8.524 -2.503 18.715 1.00 94.06 98 ILE A O 1
ATOM 756 N N . CYS A 1 99 ? -7.315 -0.694 19.261 1.00 94.81 99 CYS A N 1
ATOM 757 C CA . CYS A 1 99 ? -8.318 -0.155 20.173 1.00 94.81 99 CYS A CA 1
ATOM 758 C C . CYS A 1 99 ? -9.322 0.752 19.444 1.00 94.81 99 CYS A C 1
ATOM 760 O O . CYS A 1 99 ? -9.041 1.301 18.372 1.00 94.81 99 CYS A O 1
ATOM 762 N N . SER A 1 100 ? -10.481 0.968 20.072 1.00 94.62 100 SER A N 1
ATOM 763 C CA . SER A 1 100 ? -11.555 1.826 19.555 1.00 94.62 100 SER A CA 1
ATOM 764 C C . SER A 1 100 ? -11.082 3.242 19.221 1.00 94.62 100 SER A C 1
ATOM 766 O O . SER A 1 100 ? -11.488 3.813 18.212 1.00 94.62 100 SER A O 1
ATOM 768 N N . GLN A 1 101 ? -10.165 3.794 20.022 1.00 94.69 101 GLN A N 1
ATOM 769 C CA . GLN A 1 101 ? -9.604 5.123 19.782 1.00 94.69 101 GLN A CA 1
ATOM 770 C C . GLN A 1 101 ? -8.795 5.179 18.480 1.00 94.69 101 GLN A C 1
ATOM 772 O O . GLN A 1 101 ? -8.908 6.141 17.720 1.00 94.69 101 GLN A O 1
ATOM 777 N N . THR A 1 102 ? -7.996 4.144 18.197 1.00 93.44 102 THR A N 1
ATOM 778 C CA . THR A 1 102 ? -7.238 4.043 16.942 1.00 93.44 102 THR A CA 1
ATOM 779 C C . THR A 1 102 ? -8.169 3.879 15.744 1.00 93.44 102 THR A C 1
ATOM 781 O O . THR A 1 102 ? -7.944 4.492 14.708 1.00 93.44 102 THR A O 1
ATOM 784 N N . TYR A 1 103 ? -9.247 3.109 15.884 1.00 95.06 103 TYR A N 1
ATOM 785 C CA . TYR A 1 103 ? -10.238 2.943 14.822 1.00 95.06 103 TYR A CA 1
ATOM 786 C C . TYR A 1 103 ? -10.857 4.284 14.398 1.00 95.06 103 TYR A C 1
ATOM 788 O O . TYR A 1 103 ? -10.824 4.653 13.221 1.00 95.06 103 TYR A O 1
ATOM 796 N N . TYR A 1 104 ? -11.340 5.075 15.360 1.00 94.94 104 TYR A N 1
ATOM 797 C CA . TYR A 1 104 ? -11.915 6.386 15.056 1.00 94.94 104 TYR A CA 1
ATOM 798 C C . TYR A 1 104 ? -10.880 7.398 14.555 1.00 94.94 104 TYR A C 1
ATOM 800 O O . TYR A 1 104 ? -11.202 8.218 13.690 1.00 94.94 104 TYR A O 1
ATOM 808 N N . SER A 1 105 ? -9.636 7.350 15.048 1.00 93.00 105 SER A N 1
ATOM 809 C CA . SER A 1 105 ? -8.581 8.242 14.555 1.00 93.00 105 SER A CA 1
ATOM 810 C C . SER A 1 105 ? -8.223 7.957 13.094 1.00 93.00 105 SER A C 1
ATOM 812 O O . SER A 1 105 ? -8.057 8.907 12.328 1.00 93.00 105 SER A O 1
ATOM 814 N N . ILE A 1 106 ? -8.210 6.683 12.684 1.00 92.44 106 ILE A N 1
ATOM 815 C CA . ILE A 1 106 ? -8.023 6.263 11.287 1.00 92.44 106 ILE A CA 1
ATOM 816 C C . ILE A 1 106 ? -9.157 6.796 10.406 1.00 92.44 106 ILE A C 1
ATOM 818 O O . ILE A 1 106 ? -8.889 7.445 9.395 1.00 92.44 106 ILE A O 1
ATOM 822 N N . ILE A 1 107 ? -10.420 6.603 10.803 1.00 92.50 107 ILE A N 1
ATOM 823 C CA . ILE A 1 107 ? -11.575 7.095 10.031 1.00 92.50 107 ILE A CA 1
ATOM 824 C C . ILE A 1 107 ? -11.519 8.618 9.875 1.00 92.50 107 ILE A C 1
ATOM 826 O O . ILE A 1 107 ? -11.756 9.151 8.788 1.00 92.50 107 ILE A O 1
ATOM 830 N N . LYS A 1 108 ? -11.185 9.338 10.952 1.00 91.19 108 LYS A N 1
ATOM 831 C CA . LYS A 1 108 ? -11.045 10.798 10.926 1.00 91.19 108 LYS A CA 1
ATOM 832 C C . LYS A 1 108 ? -9.921 11.242 9.987 1.00 91.19 108 LYS A C 1
ATOM 834 O O . LYS A 1 108 ? -10.121 12.193 9.231 1.00 91.19 108 LYS A O 1
ATOM 839 N N . ALA A 1 109 ? -8.767 10.574 10.037 1.00 85.62 109 ALA A N 1
ATOM 840 C CA . ALA A 1 109 ? -7.625 10.869 9.177 1.00 85.62 109 ALA A CA 1
ATOM 841 C C . ALA A 1 109 ? -7.970 10.653 7.696 1.00 85.62 109 ALA A C 1
ATOM 843 O O . ALA A 1 109 ? -7.794 11.569 6.898 1.00 85.62 109 ALA A O 1
ATOM 844 N N . GLN A 1 110 ? -8.571 9.512 7.352 1.00 84.62 110 GLN A N 1
ATOM 845 C CA . GLN A 1 110 ? -8.954 9.190 5.974 1.00 84.62 110 GLN A CA 1
ATOM 846 C C . GLN A 1 110 ? -10.003 10.162 5.415 1.00 84.62 110 GLN A C 1
ATOM 848 O O . GLN A 1 110 ? -9.836 10.689 4.319 1.00 84.62 110 GLN A O 1
ATOM 853 N N . ARG A 1 111 ? -11.023 10.538 6.203 1.00 83.50 111 ARG A N 1
ATOM 854 C CA . ARG A 1 111 ? -11.994 11.579 5.803 1.00 83.50 111 ARG A CA 1
ATOM 855 C C . ARG A 1 111 ? -11.352 12.948 5.565 1.00 83.50 111 ARG A C 1
ATOM 857 O O . ARG A 1 111 ? -11.899 13.761 4.824 1.00 83.50 111 ARG A O 1
ATOM 864 N N . ARG A 1 112 ? -10.249 13.268 6.249 1.00 79.25 112 ARG A N 1
ATOM 865 C CA . ARG A 1 112 ? -9.505 14.516 6.018 1.00 79.25 112 ARG A CA 1
ATOM 866 C C . ARG A 1 112 ? -8.734 14.442 4.704 1.00 79.25 112 ARG A C 1
ATOM 868 O O . ARG A 1 112 ? -8.834 15.385 3.931 1.00 79.25 112 ARG A O 1
ATOM 875 N N . SER A 1 113 ? -8.043 13.334 4.444 1.00 69.31 113 SER A N 1
ATOM 876 C CA . SER A 1 113 ? -7.322 13.124 3.186 1.00 69.31 113 SER A CA 1
ATOM 877 C C . SER A 1 113 ? -8.267 13.148 1.984 1.00 69.31 113 SER A C 1
ATOM 879 O O . SER A 1 113 ? -8.049 13.942 1.080 1.00 69.31 113 SER A O 1
ATOM 881 N N . SER A 1 114 ? -9.383 12.406 2.009 1.00 64.62 114 SER A N 1
ATOM 882 C CA . SER A 1 114 ? -10.343 12.399 0.891 1.00 64.62 114 SER A CA 1
ATOM 883 C C . SER A 1 114 ? -10.904 13.786 0.563 1.00 64.62 114 SER A C 1
ATOM 885 O O . SER A 1 114 ? -11.096 14.099 -0.603 1.00 64.62 114 SER A O 1
ATOM 887 N N . ARG A 1 115 ? -11.132 14.640 1.573 1.00 59.25 115 ARG A N 1
ATOM 888 C CA . ARG A 1 115 ? -11.597 16.020 1.352 1.00 59.25 115 ARG A CA 1
ATOM 889 C C . ARG A 1 115 ? -10.542 16.910 0.702 1.00 59.25 115 ARG A C 1
ATOM 891 O O . ARG A 1 115 ? -10.897 17.733 -0.130 1.00 59.25 115 ARG A O 1
ATOM 898 N N . LEU A 1 116 ? -9.274 16.744 1.081 1.00 56.28 116 LEU A N 1
ATOM 899 C CA . LEU A 1 116 ? -8.170 17.503 0.492 1.00 56.28 116 LEU A CA 1
ATOM 900 C C . LEU A 1 116 ? -7.938 17.120 -0.977 1.00 56.28 116 LEU A C 1
ATOM 902 O O . LEU A 1 116 ? -7.658 18.005 -1.781 1.00 56.28 116 LEU A O 1
ATOM 906 N N . LEU A 1 117 ? -8.122 15.842 -1.341 1.00 51.34 117 LEU A N 1
ATOM 907 C CA . LEU A 1 117 ? -8.060 15.408 -2.743 1.00 51.34 117 LEU A CA 1
ATOM 908 C C . LEU A 1 117 ? -9.150 16.073 -3.596 1.00 51.34 117 LEU A C 1
ATOM 910 O O . LEU A 1 117 ? -8.831 16.632 -4.637 1.00 51.34 117 LEU A O 1
ATOM 914 N N . THR A 1 118 ? -10.409 16.092 -3.138 1.00 49.62 118 THR A N 1
ATOM 915 C CA . THR A 1 118 ? -11.508 16.723 -3.896 1.00 49.62 118 THR A CA 1
ATOM 916 C C . THR A 1 118 ? -11.298 18.226 -4.097 1.00 49.62 118 THR A C 1
ATOM 918 O O . THR A 1 118 ? -11.673 18.758 -5.136 1.00 49.62 118 THR A O 1
ATOM 921 N N . SER A 1 119 ? -10.679 18.917 -3.132 1.00 47.00 119 SER A N 1
ATOM 922 C CA . SER A 1 119 ? -10.348 20.341 -3.277 1.00 47.00 119 SER A CA 1
ATOM 923 C C . SER A 1 119 ? -9.148 20.613 -4.190 1.00 47.00 119 SER A C 1
ATOM 925 O O . SER A 1 119 ? -9.063 21.702 -4.742 1.00 47.00 119 SER A O 1
ATOM 927 N N . ALA A 1 120 ? -8.223 19.659 -4.350 1.00 48.53 120 ALA A N 1
ATOM 928 C CA . ALA A 1 120 ? -7.053 19.819 -5.217 1.00 48.53 120 ALA A CA 1
ATOM 929 C C . ALA A 1 120 ? -7.389 19.570 -6.697 1.00 48.53 120 ALA A C 1
ATOM 931 O O . ALA A 1 120 ? -6.889 20.275 -7.562 1.00 48.53 120 ALA A O 1
ATOM 932 N N . THR A 1 121 ? -8.287 18.625 -6.987 1.00 45.22 121 THR A N 1
ATOM 933 C CA . THR A 1 121 ? -8.752 18.326 -8.355 1.00 45.22 121 THR A CA 1
ATOM 934 C C . THR A 1 121 ? -9.828 19.292 -8.868 1.00 45.22 121 THR A C 1
ATOM 936 O O . THR A 1 121 ? -10.266 19.174 -10.005 1.00 45.22 121 THR A O 1
ATOM 939 N N . GLY A 1 122 ? -10.306 20.217 -8.029 1.00 41.88 122 GLY A N 1
ATOM 940 C CA . GLY A 1 122 ? -11.386 21.155 -8.351 1.00 41.88 122 GLY A CA 1
ATOM 941 C C . GLY A 1 122 ? -10.933 22.532 -8.842 1.00 41.88 122 GLY A C 1
ATOM 942 O O . GLY A 1 122 ? -11.766 23.429 -8.876 1.00 41.88 122 GLY A O 1
ATOM 943 N N . ASN A 1 123 ? -9.649 22.722 -9.169 1.00 40.09 123 ASN A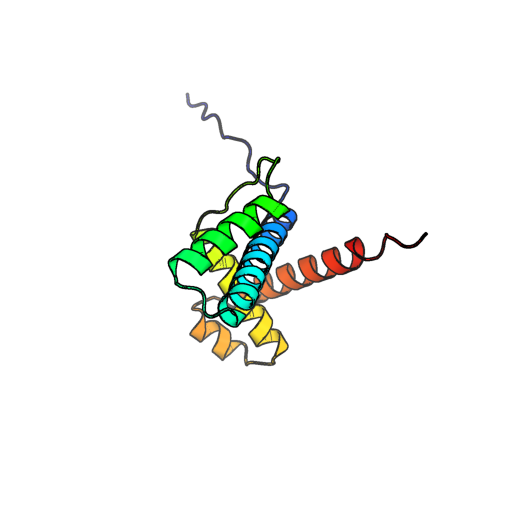 N 1
ATOM 944 C CA . ASN A 1 123 ? -9.071 24.046 -9.437 1.00 40.09 123 ASN A CA 1
ATOM 945 C C . ASN A 1 123 ? -8.352 24.161 -10.801 1.00 40.09 123 ASN A C 1
ATOM 947 O O . ASN A 1 123 ? -7.458 24.989 -10.943 1.00 40.09 123 ASN A O 1
ATOM 951 N N . GLU A 1 124 ? -8.732 23.342 -11.790 1.00 42.81 124 GLU A N 1
ATOM 952 C CA . GLU A 1 124 ? -8.218 23.402 -13.178 1.00 42.81 124 GLU A CA 1
ATOM 953 C C . GLU A 1 124 ? -9.302 23.733 -14.224 1.00 42.81 124 GLU A C 1
ATOM 955 O O . GLU A 1 124 ? -9.198 23.325 -15.373 1.00 42.81 124 GLU A O 1
ATOM 960 N N . ASN A 1 125 ? -10.349 24.475 -13.858 1.00 42.22 125 ASN A N 1
ATOM 961 C CA . ASN A 1 125 ? -11.265 25.069 -14.837 1.00 42.22 125 ASN A CA 1
ATOM 962 C C . ASN A 1 125 ? -11.622 26.496 -14.406 1.00 42.22 125 ASN A C 1
ATOM 964 O O . ASN A 1 125 ? -12.647 26.696 -13.759 1.00 42.22 125 ASN A O 1
ATOM 968 N N . ASP A 1 126 ? -10.750 27.444 -14.742 1.00 35.12 126 ASP A N 1
ATOM 969 C CA . ASP A 1 126 ? -11.090 28.842 -15.045 1.00 35.12 126 ASP A CA 1
ATOM 970 C C . ASP A 1 126 ? -10.012 29.432 -15.969 1.00 35.12 126 ASP A C 1
ATOM 972 O O . ASP A 1 126 ? -8.807 29.270 -15.654 1.00 35.12 126 ASP A O 1
#

Organism: NCBI:txid2666183

InterPro domains:
  IPR009057 Homedomain-like superfamily [SSF46689] (21-112)
  IPR014875 Mor transcription activator [PF08765] (19-114)

Foldseek 3Di:
DDDDPDDPDPDDCPLVQLVVLVVLVVLLVVQQVVVVVVVDDPVRSVVSSVVSCCVVVNPDDDDDDDVVVVVVSVLLVVLLVCVVVVNDPVVNCVVSVHDPVVSVVSNVVVVVSVVVVVVVVPPPDD

Solvent-accessible surface area (backbone atoms only — not comparable to full-atom values): 7661 Å² total; per-residue (Å²): 134,89,80,82,86,74,75,81,76,95,78,88,53,73,67,62,53,56,50,52,53,51,50,53,49,54,45,32,49,54,34,36,56,62,35,56,79,63,72,51,50,75,68,49,39,53,52,41,26,52,50,44,48,46,72,75,53,52,99,56,95,73,87,80,76,55,69,70,59,51,57,48,51,52,52,47,50,53,52,47,48,40,55,74,73,65,51,58,65,72,58,52,31,63,76,68,72,49,55,73,69,57,53,53,49,45,49,54,50,50,60,51,52,58,53,53,51,59,60,63,76,66,72,85,82,131

Nearest PDB structures (foldseek):
  2lvs-assembly1_A  TM=3.205E-01  e=1.782E+00  Hyperthermus butylicus DSM 5456